Protein AF-A0A2I0N473-F1 (afdb_monomer)

Sequence (131 aa):
KCVGCGECVAFCPKHALSVEWTDAEALEERIVEFAYGALKQFGKNAAYLNVLSNITKMCDCMPIKMEPAAKDIGILASRDPVAIDQACYDLVCEREGRDIFKELNNVDGAIQLKYAEKLGLGSRKYKVIEV

Structure (mmCIF, N/CA/C/O backbone):
data_AF-A0A2I0N473-F1
#
_entry.id   AF-A0A2I0N473-F1
#
loop_
_atom_site.group_PDB
_atom_site.id
_atom_site.type_symbol
_atom_site.label_atom_id
_atom_site.label_alt_id
_atom_site.label_comp_id
_atom_site.label_asym_id
_atom_site.label_entity_id
_atom_site.label_seq_id
_atom_site.pdbx_PDB_ins_code
_atom_site.Cartn_x
_atom_site.Cartn_y
_atom_site.Cartn_z
_atom_site.occupancy
_atom_site.B_iso_or_equiv
_atom_site.auth_seq_id
_atom_site.auth_comp_id
_atom_site.auth_asym_id
_atom_site.auth_atom_id
_atom_site.pdbx_PDB_model_num
ATOM 1 N N . LYS A 1 1 ? 10.101 16.680 -22.573 1.00 76.19 1 LYS A N 1
ATOM 2 C CA . LYS A 1 1 ? 10.657 16.269 -21.258 1.00 76.19 1 LYS A CA 1
ATOM 3 C C . LYS A 1 1 ? 10.089 14.886 -20.932 1.00 76.19 1 LYS A C 1
ATOM 5 O O . LYS A 1 1 ? 8.886 14.736 -21.083 1.00 76.19 1 LYS A O 1
ATOM 10 N N . CYS A 1 2 ? 10.916 13.886 -20.605 1.00 80.44 2 CYS A N 1
ATOM 11 C CA . CYS A 1 2 ? 10.450 12.533 -20.253 1.00 80.44 2 CYS A CA 1
ATOM 12 C C . CYS A 1 2 ? 9.747 12.548 -18.885 1.00 80.44 2 CYS A C 1
ATOM 14 O O . CYS A 1 2 ? 10.232 13.222 -17.979 1.00 80.44 2 CYS A O 1
ATOM 16 N N . VAL A 1 3 ? 8.632 11.823 -18.750 1.00 78.38 3 VAL A N 1
ATOM 17 C CA . VAL A 1 3 ? 7.873 11.690 -17.486 1.00 78.38 3 VAL A CA 1
ATOM 18 C C . VAL A 1 3 ? 7.952 10.286 -16.876 1.00 78.38 3 VAL A C 1
ATOM 20 O O . VAL A 1 3 ? 7.511 10.088 -15.750 1.00 78.38 3 VAL A O 1
ATOM 23 N N . GLY A 1 4 ? 8.543 9.320 -17.589 1.00 76.75 4 GLY A N 1
ATOM 24 C CA . GLY A 1 4 ? 8.704 7.945 -17.105 1.00 76.75 4 GLY A CA 1
ATOM 25 C C . GLY A 1 4 ? 7.443 7.077 -17.190 1.00 76.75 4 GLY A C 1
ATOM 26 O O . GLY A 1 4 ? 7.340 6.114 -16.446 1.00 76.75 4 GLY A O 1
ATOM 27 N N . CYS A 1 5 ? 6.488 7.384 -18.079 1.00 78.38 5 CYS A N 1
ATOM 28 C CA . CYS A 1 5 ? 5.247 6.605 -18.230 1.00 78.38 5 CYS A CA 1
ATOM 29 C C . CYS A 1 5 ? 5.423 5.242 -18.926 1.00 78.38 5 CYS A C 1
ATOM 31 O O . CYS A 1 5 ? 4.501 4.437 -18.932 1.00 78.38 5 CYS A O 1
ATOM 33 N N . GLY A 1 6 ? 6.569 4.987 -19.565 1.00 82.38 6 GLY A N 1
ATOM 34 C CA . GLY A 1 6 ? 6.849 3.714 -20.239 1.00 82.38 6 GLY A CA 1
ATOM 35 C C . GLY A 1 6 ? 6.123 3.485 -21.573 1.00 82.38 6 GLY A C 1
ATOM 36 O O . GLY A 1 6 ? 6.447 2.519 -22.261 1.00 82.38 6 GLY A O 1
ATOM 37 N N . GLU A 1 7 ? 5.218 4.373 -22.005 1.00 86.12 7 GLU A N 1
ATOM 38 C CA . GLU A 1 7 ? 4.486 4.225 -23.277 1.00 86.12 7 GLU A CA 1
ATOM 39 C C . GLU A 1 7 ? 5.429 4.077 -24.477 1.00 86.12 7 GLU A C 1
ATOM 41 O O . GLU A 1 7 ? 5.217 3.234 -25.345 1.00 86.12 7 GLU A O 1
ATOM 46 N N . CYS A 1 8 ? 6.522 4.844 -24.509 1.00 89.69 8 CYS A N 1
ATOM 47 C CA . CYS A 1 8 ? 7.501 4.756 -25.590 1.00 89.69 8 CYS A CA 1
ATOM 48 C C . CYS A 1 8 ? 8.137 3.360 -25.707 1.00 89.69 8 CYS A C 1
ATOM 50 O O . CYS A 1 8 ? 8.369 2.895 -26.821 1.00 89.69 8 CYS A O 1
ATOM 52 N N . VAL A 1 9 ? 8.383 2.683 -24.580 1.00 89.44 9 VAL A N 1
ATOM 53 C CA . VAL A 1 9 ? 8.925 1.316 -24.542 1.00 89.44 9 VAL A CA 1
ATOM 54 C C . VAL A 1 9 ? 7.874 0.324 -25.037 1.00 89.44 9 VAL A C 1
ATOM 56 O O . VAL A 1 9 ? 8.187 -0.503 -25.891 1.00 89.44 9 VAL A O 1
ATOM 59 N N . ALA A 1 10 ? 6.625 0.452 -24.576 1.00 87.00 10 ALA A N 1
ATOM 60 C CA . ALA A 1 10 ? 5.520 -0.422 -24.976 1.00 87.00 10 ALA A CA 1
ATOM 61 C C . ALA A 1 10 ? 5.196 -0.339 -26.481 1.00 87.00 10 ALA A C 1
ATOM 63 O O . ALA A 1 10 ? 4.916 -1.356 -27.110 1.00 87.00 10 ALA A O 1
ATOM 64 N N . PHE A 1 11 ? 5.273 0.855 -27.076 1.00 92.75 11 PHE A N 1
ATOM 65 C CA . PHE A 1 11 ? 4.990 1.066 -28.499 1.00 92.75 11 PHE A CA 1
ATOM 66 C C . PHE A 1 11 ? 6.173 0.766 -29.430 1.00 92.75 11 PHE A C 1
ATOM 68 O O . PHE A 1 11 ? 5.995 0.808 -30.646 1.00 92.75 11 PHE A O 1
ATOM 75 N N . CYS A 1 12 ? 7.379 0.490 -28.918 1.00 93.69 12 CYS A N 1
ATOM 76 C CA . CYS A 1 12 ? 8.568 0.324 -29.755 1.00 93.69 12 CYS A CA 1
ATOM 77 C C . CYS A 1 12 ? 8.579 -1.048 -30.462 1.00 93.69 12 CYS A C 1
ATOM 79 O O . CYS A 1 12 ? 8.928 -2.050 -29.837 1.00 93.69 12 CYS A O 1
ATOM 81 N N . PRO A 1 13 ? 8.336 -1.129 -31.788 1.00 92.81 13 PRO A N 1
ATOM 82 C CA . PRO A 1 13 ? 8.254 -2.415 -32.490 1.00 92.81 13 PRO A CA 1
ATOM 83 C C . PRO A 1 13 ? 9.615 -3.108 -32.637 1.00 92.81 13 PRO A C 1
ATOM 85 O O . PRO A 1 13 ? 9.694 -4.274 -33.012 1.00 92.81 13 PRO A O 1
ATOM 88 N N . LYS A 1 14 ? 10.706 -2.367 -32.418 1.00 96.19 14 LYS A N 1
ATOM 89 C CA . LYS A 1 14 ? 12.081 -2.870 -32.501 1.00 96.19 14 LYS A CA 1
ATOM 90 C C . LYS A 1 14 ? 12.672 -3.206 -31.136 1.00 96.19 14 LYS A C 1
ATOM 92 O O . LYS A 1 14 ? 13.818 -3.634 -31.101 1.00 96.19 14 LYS A O 1
ATOM 97 N N . HIS A 1 15 ? 11.932 -2.983 -30.044 1.00 88.12 15 HIS A N 1
ATOM 98 C CA . HIS A 1 15 ? 12.421 -3.160 -28.672 1.00 88.12 15 HIS A CA 1
ATOM 99 C C . HIS A 1 15 ? 13.765 -2.452 -28.410 1.00 88.12 15 HIS A C 1
ATOM 101 O O . HIS A 1 15 ? 14.601 -2.930 -27.654 1.00 88.12 15 HIS A O 1
ATOM 107 N N . ALA A 1 16 ? 13.983 -1.304 -29.060 1.00 93.75 16 ALA A N 1
ATOM 108 C CA . ALA A 1 16 ? 15.223 -0.532 -28.950 1.00 93.75 16 ALA A CA 1
ATOM 109 C C . ALA A 1 16 ? 15.271 0.347 -27.688 1.00 93.75 16 ALA A C 1
ATOM 111 O O . ALA A 1 16 ? 16.293 0.963 -27.401 1.00 93.75 16 ALA A O 1
ATOM 112 N N . LEU A 1 17 ? 14.153 0.443 -26.968 1.00 89.06 17 LEU A N 1
ATOM 113 C CA . LEU A 1 17 ? 14.012 1.213 -25.741 1.00 89.06 17 LEU A CA 1
ATOM 114 C C . LEU A 1 17 ? 13.851 0.248 -24.566 1.00 89.06 17 LEU A C 1
ATOM 116 O O . LEU A 1 17 ? 13.099 -0.721 -24.661 1.00 89.06 17 LEU A O 1
ATOM 120 N N . SER A 1 18 ? 14.514 0.550 -23.455 1.00 82.38 18 SER A N 1
ATOM 121 C CA . SER A 1 18 ? 14.392 -0.170 -22.188 1.00 82.38 18 SER A CA 1
ATOM 122 C C . SER A 1 18 ? 14.070 0.800 -21.057 1.00 82.38 18 SER A C 1
ATOM 124 O O . SER A 1 18 ? 14.432 1.976 -21.109 1.00 82.38 18 SER A O 1
ATOM 126 N N . VAL A 1 19 ? 13.396 0.299 -20.024 1.00 75.56 19 VAL A N 1
ATOM 127 C CA . VAL A 1 19 ? 13.250 1.014 -18.754 1.00 75.56 19 VAL A CA 1
ATOM 128 C C . VAL A 1 19 ? 14.415 0.604 -17.864 1.00 75.56 19 VAL A C 1
ATOM 130 O O . VAL A 1 19 ? 14.651 -0.589 -17.673 1.00 75.56 19 VAL A O 1
ATOM 133 N N . GLU A 1 20 ? 15.147 1.577 -17.328 1.00 73.44 20 GLU A N 1
ATOM 134 C CA . GLU A 1 20 ? 16.020 1.305 -16.192 1.00 73.44 20 GLU A CA 1
ATOM 135 C C . GLU A 1 20 ? 15.164 1.229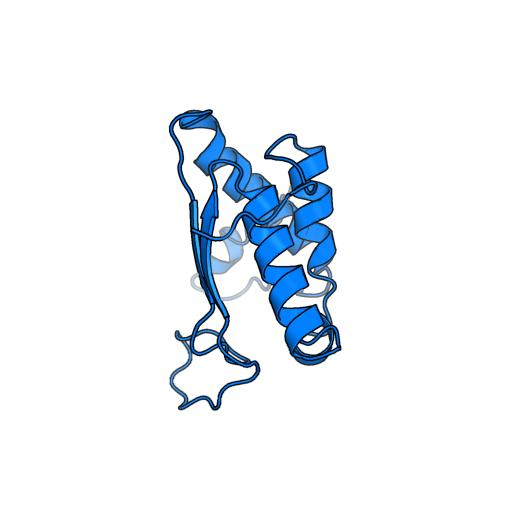 -14.930 1.00 73.44 20 GLU A C 1
ATOM 137 O O . GLU A 1 20 ? 14.579 2.217 -14.494 1.00 73.44 20 GLU A O 1
ATOM 142 N N . TRP A 1 21 ? 15.074 0.033 -14.355 1.00 70.81 21 TRP A N 1
ATOM 143 C CA . TRP A 1 21 ? 14.280 -0.257 -13.158 1.00 70.81 21 TRP A CA 1
ATOM 144 C C . TRP A 1 21 ? 15.021 0.103 -11.862 1.00 70.81 21 TRP A C 1
ATOM 146 O O . TRP A 1 21 ? 14.950 -0.625 -10.877 1.00 70.81 21 TRP A O 1
ATOM 156 N N . THR A 1 22 ? 15.799 1.184 -11.875 1.00 69.75 22 THR A N 1
ATOM 157 C CA .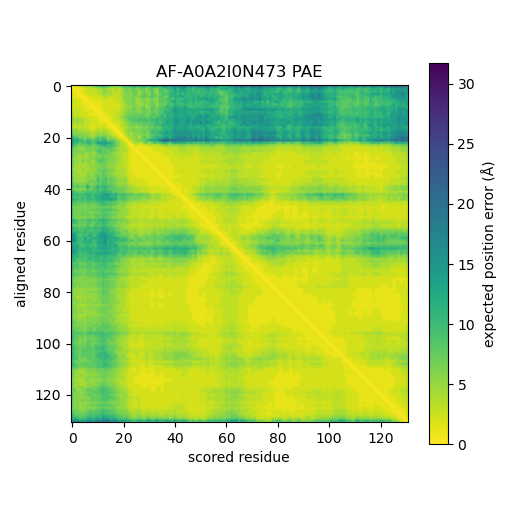 THR A 1 22 ? 16.710 1.549 -10.778 1.00 69.75 22 THR A CA 1
ATOM 158 C C . THR A 1 22 ? 16.070 2.461 -9.732 1.00 69.75 22 THR A C 1
ATOM 160 O O . THR A 1 22 ? 16.616 2.593 -8.641 1.00 69.75 22 THR A O 1
ATOM 163 N N . ASP A 1 23 ? 14.907 3.046 -10.031 1.00 80.88 23 ASP A N 1
ATOM 164 C CA . ASP A 1 23 ? 14.228 4.022 -9.175 1.00 80.88 23 ASP A CA 1
ATOM 165 C C . ASP A 1 23 ? 12.815 3.545 -8.799 1.00 80.88 23 ASP A C 1
ATOM 167 O O . ASP A 1 23 ? 11.816 3.885 -9.442 1.00 80.88 23 ASP A O 1
ATOM 171 N N . ALA A 1 24 ? 12.753 2.683 -7.779 1.00 84.62 24 ALA A N 1
ATOM 172 C CA . ALA A 1 24 ? 11.502 2.134 -7.259 1.00 84.62 24 ALA A CA 1
ATOM 173 C C . ALA A 1 24 ? 10.607 3.224 -6.647 1.00 84.62 24 ALA A C 1
ATOM 175 O O . ALA A 1 24 ? 9.410 3.232 -6.915 1.00 84.62 24 ALA A O 1
ATOM 176 N N . GLU A 1 25 ? 11.189 4.183 -5.922 1.00 89.50 25 GLU A N 1
ATOM 177 C CA . GLU A 1 25 ? 10.454 5.279 -5.278 1.00 89.50 25 GLU A CA 1
ATOM 178 C C . GLU A 1 25 ? 9.740 6.148 -6.318 1.00 89.50 25 GLU A C 1
ATOM 180 O O . GLU A 1 25 ? 8.537 6.393 -6.217 1.00 89.50 25 GLU A O 1
ATOM 185 N N . ALA A 1 26 ? 10.426 6.536 -7.396 1.00 88.44 26 ALA A N 1
ATOM 186 C CA . ALA A 1 26 ? 9.776 7.317 -8.440 1.00 88.44 26 ALA A CA 1
ATOM 187 C C . ALA A 1 26 ? 8.704 6.514 -9.202 1.00 88.44 26 ALA A C 1
ATOM 189 O O . ALA A 1 26 ? 7.791 7.103 -9.786 1.00 88.44 26 ALA A O 1
ATOM 190 N N . LEU A 1 27 ? 8.803 5.182 -9.277 1.00 87.25 27 LEU A N 1
ATOM 191 C CA . LEU A 1 27 ? 7.720 4.352 -9.821 1.00 87.25 27 LEU A CA 1
ATOM 192 C C . LEU A 1 27 ? 6.521 4.322 -8.861 1.00 87.25 27 LEU A C 1
ATOM 194 O O . LEU A 1 27 ? 5.384 4.490 -9.303 1.00 87.25 27 LEU A O 1
ATOM 198 N N . GLU A 1 28 ? 6.776 4.158 -7.566 1.00 92.25 28 GLU A N 1
ATOM 199 C CA . GLU A 1 28 ? 5.771 4.169 -6.505 1.00 92.25 28 GLU A CA 1
ATOM 200 C C . GLU A 1 28 ? 4.973 5.476 -6.488 1.00 92.25 28 GLU A C 1
ATOM 202 O O . GLU A 1 28 ? 3.740 5.432 -6.503 1.00 92.25 28 GLU A O 1
ATOM 207 N N . GLU A 1 29 ? 5.650 6.627 -6.542 1.00 93.81 29 GLU A N 1
ATOM 208 C CA . GLU A 1 29 ? 5.005 7.944 -6.605 1.00 93.81 29 GLU A CA 1
ATOM 209 C C . GLU A 1 29 ? 4.131 8.087 -7.858 1.00 93.81 29 GLU A C 1
ATOM 211 O O . GLU A 1 29 ? 2.972 8.496 -7.767 1.00 93.81 29 GLU A O 1
ATOM 216 N N . ARG A 1 30 ? 4.632 7.675 -9.031 1.00 91.75 30 ARG A N 1
ATOM 217 C CA . ARG A 1 30 ? 3.854 7.723 -10.279 1.00 91.75 30 ARG A CA 1
ATOM 218 C C . ARG A 1 30 ? 2.594 6.867 -10.196 1.00 91.75 30 ARG A C 1
ATOM 220 O O . ARG A 1 30 ? 1.535 7.334 -10.603 1.00 91.75 30 ARG A O 1
ATOM 227 N N . ILE A 1 31 ? 2.670 5.646 -9.655 1.00 93.38 31 ILE A N 1
ATOM 228 C CA . ILE A 1 31 ? 1.488 4.780 -9.470 1.00 93.38 31 ILE A CA 1
ATOM 229 C C . ILE A 1 31 ? 0.403 5.518 -8.673 1.00 93.38 31 ILE A C 1
ATOM 231 O O . ILE A 1 31 ? -0.769 5.502 -9.057 1.00 93.38 31 ILE A O 1
ATOM 235 N N . VAL A 1 32 ? 0.797 6.232 -7.617 1.00 97.06 32 VAL A N 1
ATOM 236 C CA . VAL A 1 32 ? -0.125 7.045 -6.819 1.00 97.06 32 VAL A CA 1
ATOM 237 C C . VAL A 1 32 ? -0.692 8.224 -7.622 1.00 97.06 32 VAL A C 1
ATOM 239 O O . VAL A 1 32 ? -1.879 8.517 -7.494 1.00 97.06 32 VAL A O 1
ATOM 242 N N . GLU A 1 33 ? 0.089 8.885 -8.482 1.00 95.75 33 GLU A N 1
ATOM 243 C CA . GLU A 1 33 ? -0.412 9.963 -9.359 1.00 95.75 33 GLU A CA 1
ATOM 244 C C . GLU A 1 33 ? -1.485 9.464 -10.333 1.00 95.75 33 GLU A C 1
ATOM 246 O O . GLU A 1 33 ? -2.515 10.123 -10.523 1.00 95.75 33 GLU A O 1
ATOM 251 N N . PHE A 1 34 ? -1.281 8.279 -10.917 1.00 94.69 34 PHE A N 1
ATOM 252 C CA . PHE A 1 34 ? -2.277 7.636 -11.775 1.00 94.69 34 PHE A CA 1
ATOM 253 C C . PHE A 1 34 ? -3.541 7.275 -10.986 1.00 94.69 34 PHE A C 1
ATOM 255 O O . PHE A 1 34 ? -4.649 7.583 -11.438 1.00 94.69 34 PHE A O 1
ATOM 262 N N . ALA A 1 35 ? -3.393 6.702 -9.787 1.00 95.75 35 ALA A N 1
ATOM 263 C CA . ALA A 1 35 ? -4.519 6.412 -8.900 1.00 95.75 35 ALA A CA 1
ATOM 264 C C . ALA A 1 35 ? -5.287 7.691 -8.524 1.00 95.75 35 ALA A C 1
ATOM 266 O O . ALA A 1 35 ? -6.510 7.738 -8.644 1.00 95.75 35 ALA A O 1
ATOM 267 N N . TYR A 1 36 ? -4.585 8.769 -8.167 1.00 96.06 36 TYR A N 1
ATOM 268 C CA . TYR A 1 36 ? -5.186 10.073 -7.888 1.00 96.06 36 TYR A CA 1
ATOM 269 C C . TYR A 1 36 ? -5.984 10.598 -9.087 1.00 96.06 36 TYR A C 1
ATOM 271 O O . TYR A 1 36 ? -7.133 11.026 -8.942 1.00 96.06 36 TYR A O 1
ATOM 279 N N . GLY A 1 37 ? -5.406 10.528 -10.289 1.00 95.19 37 GLY A N 1
ATOM 280 C CA . GLY A 1 37 ? -6.071 10.918 -11.530 1.00 95.19 37 GLY A CA 1
ATOM 281 C C . GLY A 1 37 ? -7.366 10.142 -11.788 1.00 95.19 37 GLY A C 1
ATOM 282 O O . GLY A 1 37 ? -8.368 10.755 -12.166 1.00 95.19 37 GLY A O 1
ATOM 283 N N . ALA A 1 38 ? -7.357 8.830 -11.540 1.00 94.69 38 ALA A N 1
ATOM 284 C CA . ALA A 1 38 ? -8.509 7.950 -11.727 1.00 94.69 38 ALA A CA 1
ATOM 285 C C . ALA A 1 38 ? -9.598 8.146 -10.658 1.00 94.69 38 ALA A C 1
ATOM 287 O O . ALA A 1 38 ? -10.789 8.106 -10.977 1.00 94.69 38 ALA A O 1
ATOM 288 N N . LEU A 1 39 ? -9.200 8.372 -9.401 1.00 94.81 39 LEU A N 1
ATOM 289 C CA . LEU A 1 39 ? -10.105 8.382 -8.250 1.00 94.81 39 LEU A CA 1
ATOM 290 C C . LEU A 1 39 ? -10.725 9.755 -7.960 1.00 94.81 39 LEU A C 1
ATOM 292 O O . LEU A 1 39 ? -11.866 9.822 -7.498 1.00 94.81 39 LEU A O 1
ATOM 296 N N . LYS A 1 40 ? -10.030 10.861 -8.270 1.00 91.00 40 LYS A N 1
ATOM 297 C CA . LYS A 1 40 ? -10.479 12.225 -7.914 1.00 91.00 40 LYS A CA 1
ATOM 298 C C . LYS A 1 40 ? -11.887 12.574 -8.405 1.00 91.00 40 LYS A C 1
ATOM 300 O O . LYS A 1 40 ? -12.590 13.340 -7.754 1.00 91.00 40 LYS A O 1
ATOM 305 N N . GLN A 1 41 ? -12.309 12.012 -9.539 1.00 93.75 41 GLN A N 1
ATOM 306 C CA . GLN A 1 41 ? -13.624 12.269 -10.133 1.00 93.75 41 GLN A CA 1
ATOM 307 C C . GLN A 1 41 ? -14.785 11.713 -9.296 1.00 93.75 41 GLN A C 1
ATOM 309 O O . GLN A 1 41 ? -15.892 12.242 -9.358 1.00 93.75 41 GLN A O 1
ATOM 314 N N . PHE A 1 42 ? -14.542 10.666 -8.502 1.00 93.56 42 PHE A N 1
ATOM 315 C CA . PHE A 1 42 ? -15.577 10.037 -7.682 1.00 93.56 42 PHE A CA 1
ATOM 316 C C . PHE A 1 42 ? -15.764 10.755 -6.343 1.00 93.56 42 PHE A C 1
ATOM 318 O O . PHE A 1 42 ? -16.847 10.695 -5.756 1.00 93.56 42 PHE A O 1
ATOM 325 N N . GLY A 1 43 ? -14.737 11.464 -5.859 1.00 87.44 43 GLY A N 1
ATOM 326 C CA . GLY A 1 43 ? -14.769 12.175 -4.583 1.00 87.44 43 GLY A CA 1
ATOM 327 C C . GLY A 1 43 ? -15.282 11.282 -3.450 1.00 87.44 43 GLY A C 1
ATOM 328 O O . GLY A 1 43 ? -14.800 10.173 -3.241 1.00 87.44 43 GLY A O 1
ATOM 329 N N . LYS A 1 44 ? -16.318 11.740 -2.738 1.00 88.12 44 LYS A N 1
ATOM 330 C CA . LYS A 1 44 ? -16.925 10.987 -1.625 1.00 88.12 44 LYS A CA 1
ATOM 331 C C . LYS A 1 44 ? -17.794 9.806 -2.070 1.00 88.12 44 LYS A C 1
ATOM 333 O O . LYS A 1 44 ? -18.236 9.047 -1.214 1.00 88.12 44 LYS A O 1
ATOM 338 N N . ASN A 1 45 ? -18.079 9.650 -3.360 1.00 94.50 45 ASN A N 1
ATOM 339 C CA . ASN A 1 45 ? -18.979 8.611 -3.870 1.00 94.50 45 ASN A CA 1
ATOM 340 C C . ASN A 1 45 ? -18.266 7.282 -4.166 1.00 94.50 45 ASN A C 1
ATOM 342 O O . ASN A 1 45 ? -18.906 6.354 -4.649 1.00 94.50 45 ASN A O 1
ATOM 346 N N . ALA A 1 46 ? -16.969 7.180 -3.871 1.00 95.50 46 ALA A N 1
ATOM 347 C CA . ALA A 1 46 ? -16.228 5.928 -3.940 1.00 95.50 46 ALA A CA 1
ATOM 348 C C . ALA A 1 46 ? -16.343 5.125 -2.632 1.00 95.50 46 ALA A C 1
ATOM 350 O O . ALA A 1 46 ? -16.444 5.682 -1.533 1.00 95.50 46 ALA A O 1
ATOM 351 N N . ALA A 1 47 ? -16.294 3.805 -2.776 1.00 96.69 47 ALA A N 1
ATOM 352 C CA . ALA A 1 47 ? -16.071 2.851 -1.702 1.00 96.69 47 ALA A CA 1
ATOM 353 C C . ALA A 1 47 ? -14.994 1.865 -2.167 1.00 96.69 47 ALA A C 1
ATOM 355 O O . ALA A 1 47 ? -14.930 1.528 -3.349 1.00 96.69 47 ALA A O 1
ATOM 356 N N . TYR A 1 48 ? -14.160 1.427 -1.234 1.00 97.50 48 TYR A N 1
ATOM 357 C CA . TYR A 1 48 ? -13.007 0.572 -1.470 1.00 97.50 48 TYR A CA 1
ATOM 358 C C . TYR A 1 48 ? -13.164 -0.697 -0.644 1.00 97.50 48 TYR A C 1
ATOM 360 O O . TYR A 1 48 ? -13.624 -0.643 0.500 1.00 97.50 48 TYR A O 1
ATOM 368 N N . LEU A 1 49 ? -12.802 -1.825 -1.243 1.00 97.94 49 LEU A N 1
ATOM 369 C CA . LEU A 1 49 ? -12.923 -3.152 -0.663 1.00 97.94 49 LEU A CA 1
ATOM 370 C C . LEU A 1 49 ? -11.622 -3.901 -0.934 1.00 97.94 49 LEU A C 1
ATOM 372 O O . LEU A 1 49 ? -11.283 -4.111 -2.097 1.00 97.94 49 LEU A O 1
ATOM 376 N N . ASN A 1 50 ? -10.943 -4.335 0.123 1.00 97.62 50 ASN A N 1
ATOM 377 C CA . ASN A 1 50 ? -9.745 -5.159 0.018 1.00 97.62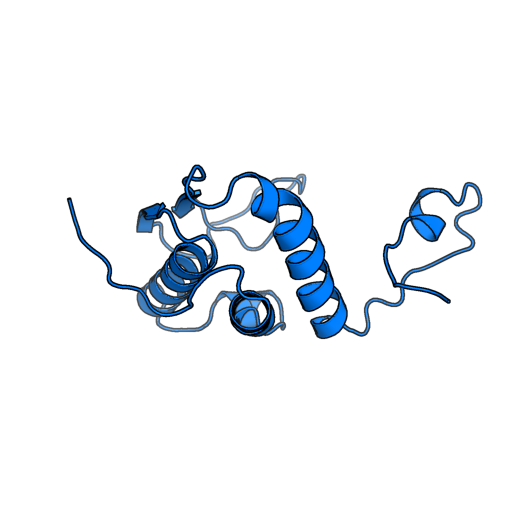 50 ASN A CA 1
ATOM 378 C C . ASN A 1 50 ? -10.042 -6.546 0.590 1.00 97.62 50 ASN A C 1
ATOM 380 O O . ASN A 1 50 ? -10.641 -6.676 1.659 1.00 97.62 50 ASN A O 1
ATOM 384 N N . VAL A 1 51 ? -9.610 -7.582 -0.126 1.00 97.12 51 VAL A N 1
ATOM 385 C CA . VAL A 1 51 ? -9.726 -8.981 0.297 1.00 97.12 51 VAL A CA 1
ATOM 386 C C . VAL A 1 51 ? -8.328 -9.497 0.597 1.00 97.12 51 VAL A C 1
ATOM 388 O O . VAL A 1 51 ? -7.513 -9.673 -0.304 1.00 97.12 51 VAL A O 1
ATOM 391 N N . LEU A 1 52 ? -8.051 -9.729 1.874 1.00 97.06 52 LEU A N 1
ATOM 392 C CA . LEU A 1 52 ? -6.769 -10.210 2.373 1.00 97.06 52 LEU A CA 1
ATOM 393 C C . LEU A 1 52 ? -6.868 -11.716 2.590 1.00 97.06 52 LEU A C 1
ATOM 395 O O . LEU A 1 52 ? -6.988 -12.200 3.721 1.00 97.06 52 LEU A O 1
ATOM 399 N N . SER A 1 53 ? -6.880 -12.440 1.476 1.00 95.19 53 SER A N 1
ATOM 400 C CA . SER A 1 53 ? -6.918 -13.897 1.435 1.00 95.19 53 SER A CA 1
ATOM 401 C C . SER A 1 53 ? -5.953 -14.408 0.376 1.00 95.19 53 SER A C 1
ATOM 403 O O . SER A 1 53 ? -5.753 -13.750 -0.645 1.00 95.19 53 SER A O 1
ATOM 405 N N . ASN A 1 54 ? -5.352 -15.570 0.631 1.00 93.50 54 ASN A N 1
ATOM 406 C CA . ASN A 1 54 ? -4.390 -16.216 -0.253 1.00 93.50 54 ASN A CA 1
ATOM 407 C C . ASN A 1 54 ? -3.255 -15.264 -0.676 1.00 93.50 54 ASN A C 1
ATOM 409 O O . ASN A 1 54 ? -2.933 -15.129 -1.856 1.00 93.50 54 ASN A O 1
ATOM 413 N N . ILE A 1 55 ? -2.673 -14.561 0.300 1.00 94.25 55 ILE A N 1
ATOM 414 C CA . ILE A 1 55 ? -1.608 -13.580 0.064 1.00 94.25 55 ILE A CA 1
ATOM 415 C C . ILE A 1 55 ? -0.347 -14.334 -0.361 1.00 94.25 55 ILE A C 1
ATOM 417 O O . ILE A 1 55 ? 0.242 -15.040 0.453 1.00 94.25 55 ILE A O 1
ATOM 421 N N . THR A 1 56 ? 0.080 -14.186 -1.615 1.00 93.88 56 THR A N 1
ATOM 422 C CA . THR A 1 56 ? 1.241 -14.877 -2.203 1.00 93.88 56 THR A CA 1
ATOM 423 C C . THR A 1 56 ? 2.397 -13.926 -2.503 1.00 93.88 56 THR A C 1
ATOM 425 O O . THR A 1 56 ? 2.239 -12.709 -2.531 1.00 93.88 56 THR A O 1
ATOM 428 N N . LYS A 1 57 ? 3.591 -14.482 -2.754 1.00 89.50 57 LYS A N 1
ATOM 429 C CA . LYS A 1 57 ? 4.795 -13.683 -3.045 1.00 89.50 57 LYS A CA 1
ATOM 430 C C . LYS A 1 57 ? 4.720 -12.918 -4.371 1.00 89.50 57 LYS A C 1
ATOM 432 O O . LYS A 1 57 ? 5.275 -11.833 -4.470 1.00 89.50 57 LYS A O 1
ATOM 437 N N . MET A 1 58 ? 4.112 -13.508 -5.396 1.00 88.50 58 MET A N 1
ATOM 438 C CA . MET A 1 58 ? 4.036 -12.916 -6.732 1.00 88.50 58 MET A CA 1
ATOM 439 C C . MET A 1 58 ? 2.581 -12.644 -7.114 1.00 88.50 58 MET A C 1
ATOM 441 O O . MET A 1 58 ? 1.654 -13.148 -6.478 1.00 88.50 58 MET A O 1
ATOM 445 N N . CYS A 1 59 ? 2.406 -11.853 -8.173 1.00 84.00 59 CYS A N 1
ATOM 446 C CA . CYS A 1 59 ? 1.111 -11.595 -8.791 1.00 84.00 59 CYS A CA 1
ATOM 447 C C . CYS A 1 59 ? 0.476 -12.899 -9.298 1.00 84.00 59 CYS A C 1
ATOM 449 O O . CYS A 1 59 ? 1.154 -13.761 -9.860 1.00 84.00 59 CYS A O 1
ATOM 451 N N . ASP A 1 60 ? -0.835 -13.009 -9.133 1.00 84.50 60 ASP A N 1
ATOM 452 C CA . ASP A 1 60 ? -1.697 -14.074 -9.654 1.00 84.50 60 ASP A CA 1
ATO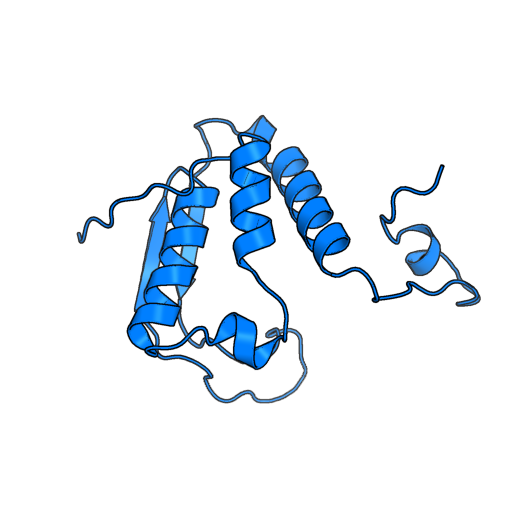M 453 C C . ASP A 1 60 ? -1.652 -14.224 -11.185 1.00 84.50 60 ASP A C 1
ATOM 455 O O . ASP A 1 60 ? -1.945 -15.295 -11.710 1.00 84.50 60 ASP A O 1
ATOM 459 N N . CYS A 1 61 ? -1.193 -13.199 -11.905 1.00 86.31 61 CYS A N 1
ATOM 460 C CA . CYS A 1 61 ? -0.879 -13.279 -13.334 1.00 86.31 61 CYS A CA 1
ATOM 461 C C . CYS A 1 61 ? 0.304 -14.211 -13.661 1.00 86.31 61 CYS A C 1
ATOM 463 O O . CYS A 1 61 ? 0.529 -14.526 -14.833 1.00 86.31 61 CYS A O 1
ATOM 465 N N . MET A 1 62 ? 1.099 -14.626 -12.670 1.00 86.50 62 MET A N 1
ATOM 466 C CA . MET A 1 62 ? 2.227 -15.523 -12.901 1.00 86.50 62 MET A CA 1
ATOM 467 C C . MET A 1 62 ? 1.736 -16.965 -13.120 1.00 86.50 62 MET A C 1
ATOM 469 O O . MET A 1 62 ? 0.978 -17.478 -12.299 1.00 86.50 62 MET A O 1
ATOM 473 N N . PRO A 1 63 ? 2.208 -17.680 -14.164 1.00 88.31 63 PRO A N 1
ATOM 474 C CA . PRO A 1 63 ? 1.760 -19.038 -14.491 1.00 88.31 63 PRO A CA 1
ATOM 475 C C . PRO A 1 63 ? 2.433 -20.099 -13.603 1.00 88.31 63 PRO A C 1
ATOM 477 O O . PRO A 1 63 ? 2.905 -21.132 -14.079 1.00 88.31 63 PRO A O 1
ATOM 480 N N . ILE A 1 64 ? 2.531 -19.825 -12.305 1.00 89.31 64 ILE A N 1
ATOM 481 C CA . ILE A 1 64 ? 3.146 -20.697 -11.310 1.00 89.31 64 ILE A CA 1
ATOM 482 C C . ILE A 1 64 ? 2.155 -20.931 -10.180 1.00 89.31 64 ILE A C 1
ATOM 484 O O . ILE A 1 64 ? 1.466 -20.017 -9.731 1.00 89.31 64 ILE A O 1
ATOM 488 N N . LYS A 1 65 ? 2.102 -22.167 -9.684 1.00 86.75 65 LYS A N 1
ATOM 489 C CA . LYS A 1 65 ? 1.404 -22.438 -8.432 1.00 86.75 65 LYS A CA 1
ATOM 490 C C . LYS A 1 65 ? 2.196 -21.782 -7.300 1.00 86.75 65 LYS A C 1
ATOM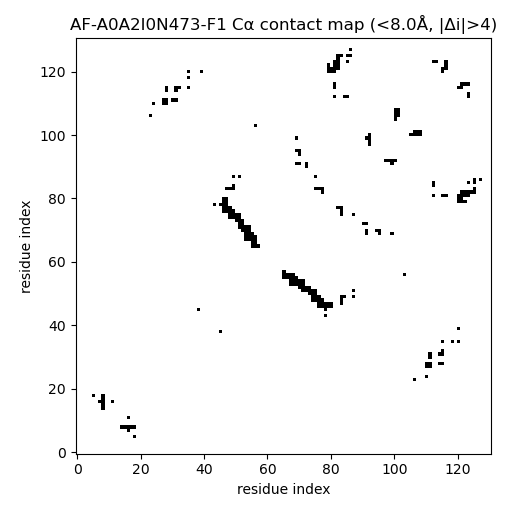 492 O O . LYS A 1 65 ? 3.378 -22.079 -7.135 1.00 86.75 65 LYS A O 1
ATOM 497 N N . MET A 1 66 ? 1.548 -20.901 -6.549 1.00 90.06 66 MET A N 1
ATOM 498 C CA . MET A 1 66 ? 2.164 -20.186 -5.436 1.00 90.06 66 MET A CA 1
ATOM 499 C C . MET A 1 66 ? 1.671 -20.731 -4.104 1.00 90.06 66 MET A C 1
ATOM 501 O O . MET A 1 66 ? 0.490 -21.029 -3.948 1.00 90.06 66 MET A O 1
ATOM 505 N N . GLU A 1 67 ? 2.593 -20.829 -3.153 1.00 91.56 67 GLU A N 1
ATOM 506 C CA . GLU A 1 67 ? 2.261 -21.094 -1.758 1.00 91.56 67 GLU A CA 1
ATOM 507 C C . GLU A 1 67 ? 1.966 -19.765 -1.038 1.00 91.56 67 GLU A C 1
ATOM 509 O O . GLU A 1 67 ? 2.590 -18.744 -1.372 1.00 91.56 67 GLU A O 1
ATOM 514 N N . PRO A 1 68 ? 1.042 -19.752 -0.060 1.00 93.25 68 PRO A N 1
ATOM 515 C CA . PRO A 1 68 ? 0.748 -18.561 0.726 1.00 93.25 68 PRO A CA 1
ATOM 516 C C . PRO A 1 68 ? 1.994 -18.017 1.434 1.00 93.25 68 PRO A C 1
ATOM 518 O O . PRO A 1 68 ? 2.752 -18.754 2.066 1.00 93.25 68 PRO A O 1
ATOM 521 N N . ALA A 1 69 ? 2.191 -16.708 1.331 1.00 94.19 69 ALA A N 1
ATOM 522 C CA . ALA A 1 69 ? 3.244 -15.955 1.996 1.00 94.19 69 ALA A CA 1
ATOM 523 C C . ALA A 1 69 ? 2.804 -15.423 3.369 1.00 94.19 69 ALA A C 1
ATOM 525 O O . ALA A 1 69 ? 3.629 -15.378 4.278 1.00 94.19 69 ALA A O 1
ATOM 526 N N . ALA A 1 70 ? 1.530 -15.052 3.530 1.00 95.75 70 ALA A N 1
ATOM 527 C CA . ALA A 1 70 ? 0.954 -14.593 4.796 1.00 95.75 70 ALA A CA 1
ATOM 528 C C . ALA A 1 70 ? -0.384 -15.282 5.079 1.00 95.75 70 ALA A C 1
ATOM 530 O O . ALA A 1 70 ? -1.039 -15.799 4.170 1.00 95.75 70 ALA A O 1
ATOM 531 N N . LYS A 1 71 ? -0.793 -15.284 6.350 1.00 96.31 71 LYS A N 1
ATOM 532 C CA . LYS A 1 71 ? -2.101 -15.791 6.771 1.00 96.31 71 LYS A CA 1
ATOM 533 C C . LYS A 1 71 ? -3.215 -14.840 6.347 1.00 96.31 71 LYS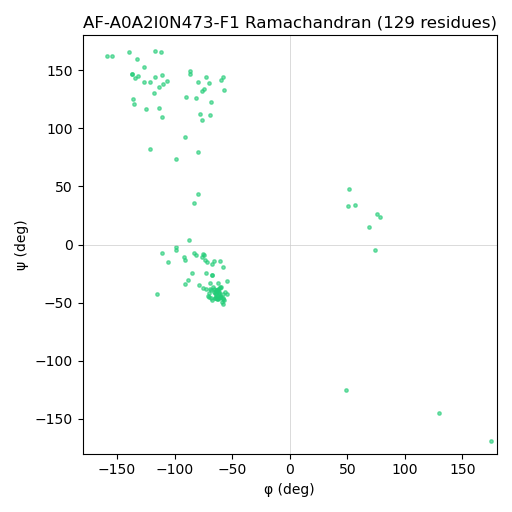 A C 1
ATOM 535 O O . LYS A 1 71 ? -3.086 -13.623 6.457 1.00 96.31 71 LYS A O 1
ATOM 540 N N . ASP A 1 72 ? -4.345 -15.425 5.976 1.00 97.00 72 ASP A N 1
ATOM 541 C CA . ASP A 1 72 ? -5.575 -14.692 5.695 1.00 97.00 72 ASP A CA 1
ATOM 542 C C . ASP A 1 72 ? -6.033 -13.866 6.909 1.00 97.00 72 ASP A C 1
ATOM 544 O O . ASP A 1 72 ? -5.908 -14.292 8.066 1.00 97.00 72 ASP A O 1
ATOM 548 N N . ILE A 1 73 ? -6.598 -12.692 6.619 1.00 96.88 73 ILE A N 1
ATOM 549 C CA . ILE A 1 73 ? -7.180 -11.773 7.610 1.00 96.88 73 ILE A CA 1
ATOM 550 C C . ILE A 1 73 ? -8.685 -11.640 7.398 1.00 96.88 73 ILE A C 1
ATOM 552 O O . ILE A 1 73 ? -9.443 -11.673 8.363 1.00 96.88 73 ILE A O 1
ATOM 556 N N . GLY A 1 74 ? -9.130 -11.522 6.145 1.00 96.50 74 GLY A N 1
ATOM 557 C CA . GLY A 1 74 ? -10.538 -11.327 5.810 1.00 96.50 74 GLY A CA 1
ATOM 558 C C . GLY A 1 74 ? -10.747 -10.162 4.852 1.00 96.50 74 GLY A C 1
ATOM 559 O O . GLY A 1 74 ? -9.945 -9.936 3.949 1.00 96.50 74 GLY A O 1
ATOM 560 N N . ILE A 1 75 ? -11.856 -9.446 5.024 1.00 98.12 75 ILE A N 1
ATOM 561 C CA . ILE A 1 75 ? -12.293 -8.388 4.112 1.00 98.12 75 ILE A CA 1
ATOM 562 C C . ILE A 1 75 ? -12.320 -7.064 4.866 1.00 98.12 75 ILE A C 1
ATOM 564 O O . ILE A 1 75 ? -12.917 -6.970 5.937 1.00 98.12 75 ILE A O 1
ATOM 568 N N . LEU A 1 76 ? -11.703 -6.037 4.289 1.00 98.44 76 LEU A N 1
ATOM 569 C CA . LEU A 1 76 ? -11.770 -4.665 4.778 1.00 98.44 76 LEU A CA 1
ATOM 570 C C . LEU A 1 76 ? -12.580 -3.814 3.803 1.00 98.44 76 LEU A C 1
ATOM 572 O O . LEU A 1 76 ? -12.511 -4.007 2.590 1.00 98.44 76 LEU A O 1
ATOM 576 N N . ALA A 1 77 ? -13.315 -2.839 4.335 1.00 98.06 77 ALA A N 1
ATOM 577 C CA . ALA A 1 77 ? -14.047 -1.856 3.549 1.00 98.06 77 ALA A CA 1
ATOM 578 C C . ALA A 1 77 ? -13.823 -0.444 4.102 1.00 98.06 77 ALA A C 1
ATOM 580 O O . ALA A 1 77 ? -13.754 -0.242 5.314 1.00 98.06 77 ALA A O 1
ATOM 581 N N . SER A 1 78 ? -13.730 0.546 3.214 1.00 97.69 78 SER A N 1
ATOM 582 C CA . SER A 1 78 ? -13.528 1.953 3.578 1.00 97.69 78 SER A CA 1
ATOM 583 C C . SER A 1 78 ? -14.070 2.894 2.505 1.00 97.69 78 SER A C 1
ATOM 585 O O . SER A 1 78 ? -14.265 2.512 1.354 1.00 97.69 78 SER A O 1
ATOM 587 N N . ARG A 1 79 ? -14.280 4.162 2.869 1.00 96.81 79 ARG A N 1
ATOM 588 C CA . ARG A 1 79 ? -14.507 5.264 1.911 1.00 96.81 79 ARG A CA 1
ATOM 589 C C . ARG A 1 79 ? -13.246 6.085 1.639 1.00 96.81 79 ARG A C 1
ATOM 591 O O . ARG A 1 79 ? -13.280 6.985 0.807 1.00 96.81 79 ARG A O 1
ATOM 598 N N . ASP A 1 80 ? -12.163 5.785 2.345 1.00 97.19 80 ASP A N 1
ATOM 599 C CA . ASP A 1 80 ? -10.851 6.402 2.186 1.00 97.19 80 ASP A CA 1
ATOM 600 C C . ASP A 1 80 ? -9.865 5.335 1.663 1.00 97.19 80 ASP A C 1
ATOM 602 O O . ASP A 1 80 ? -9.667 4.328 2.357 1.00 97.19 80 ASP A O 1
ATOM 606 N N . PRO A 1 81 ? -9.294 5.521 0.454 1.00 97.12 81 PRO A N 1
ATOM 607 C CA . PRO A 1 81 ? -8.407 4.543 -0.178 1.00 97.12 81 PRO A CA 1
ATOM 608 C C . PRO A 1 81 ? -7.062 4.415 0.544 1.00 97.12 81 PRO A C 1
ATOM 610 O O . PRO A 1 81 ? -6.504 3.329 0.628 1.00 97.12 81 PRO A O 1
ATOM 613 N N . VAL A 1 82 ? -6.551 5.505 1.117 1.00 97.81 82 VAL A N 1
ATOM 614 C CA . VAL A 1 82 ? -5.261 5.483 1.818 1.00 97.81 82 VAL A CA 1
ATOM 615 C C . VAL A 1 82 ? -5.420 4.805 3.176 1.00 97.81 82 VAL A C 1
ATOM 617 O O . VAL A 1 82 ? -4.554 4.035 3.591 1.00 97.81 82 VAL A O 1
ATOM 620 N N . ALA A 1 83 ? -6.549 5.035 3.848 1.00 98.31 83 ALA A N 1
ATOM 621 C CA . ALA A 1 83 ? -6.830 4.429 5.145 1.00 98.31 83 ALA A CA 1
ATOM 622 C C . ALA A 1 83 ? -6.978 2.903 5.055 1.00 98.31 83 ALA A C 1
ATOM 624 O O . ALA A 1 83 ? -6.486 2.197 5.934 1.00 98.31 83 ALA A O 1
ATOM 625 N N . ILE A 1 84 ? -7.649 2.387 4.013 1.00 98.25 84 ILE A N 1
ATOM 626 C CA . ILE A 1 84 ? -7.817 0.935 3.839 1.00 98.25 84 ILE A CA 1
ATOM 627 C C . ILE A 1 84 ? -6.505 0.252 3.481 1.00 98.25 84 ILE A C 1
ATOM 629 O O . ILE A 1 84 ? -6.212 -0.787 4.065 1.00 98.25 84 ILE A O 1
ATOM 633 N N . ASP A 1 85 ? -5.693 0.837 2.602 1.00 97.81 85 ASP A N 1
ATOM 634 C CA . ASP A 1 85 ? -4.412 0.240 2.224 1.00 97.81 85 ASP A CA 1
ATOM 635 C C . ASP A 1 85 ? -3.423 0.263 3.397 1.00 97.81 85 ASP A C 1
ATOM 637 O O . ASP A 1 85 ? -2.759 -0.742 3.653 1.00 97.81 85 ASP A O 1
ATOM 641 N N . GLN A 1 86 ? -3.395 1.349 4.184 1.00 98.44 86 GLN A N 1
ATOM 642 C CA . GLN A 1 86 ? -2.612 1.397 5.422 1.00 98.44 86 GLN A CA 1
ATOM 643 C C . GLN A 1 86 ? -3.080 0.332 6.424 1.00 98.44 86 GLN A C 1
ATOM 645 O O . GLN A 1 86 ? -2.247 -0.390 6.968 1.00 98.44 86 GLN A O 1
ATOM 650 N N . ALA A 1 87 ? -4.393 0.185 6.635 1.00 98.38 87 ALA A N 1
ATOM 651 C CA . ALA A 1 87 ? -4.932 -0.846 7.520 1.00 98.38 87 ALA A CA 1
ATOM 652 C C . ALA A 1 87 ? -4.584 -2.262 7.036 1.00 98.38 87 ALA A C 1
ATOM 654 O O . ALA A 1 87 ? -4.221 -3.115 7.840 1.00 98.38 87 ALA A O 1
ATOM 655 N N . CYS A 1 88 ? -4.651 -2.516 5.726 1.00 98.12 88 CYS A N 1
ATOM 656 C CA . CYS A 1 88 ? -4.278 -3.806 5.150 1.00 98.12 88 CYS A CA 1
ATOM 65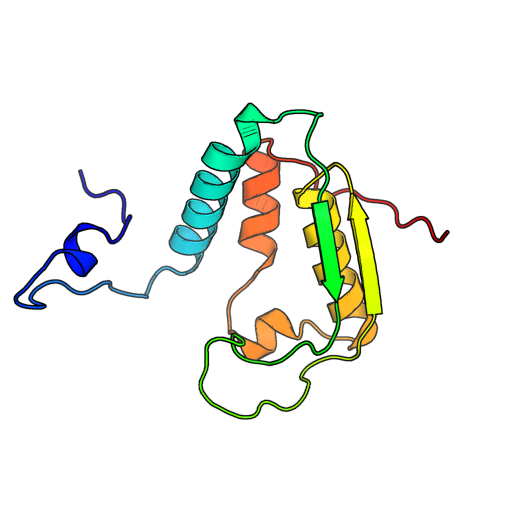7 C C . CYS A 1 88 ? -2.798 -4.123 5.378 1.00 98.12 88 CYS A C 1
ATOM 659 O O . CYS A 1 88 ? -2.469 -5.228 5.809 1.00 98.12 88 CYS A O 1
ATOM 661 N N . TYR A 1 89 ? -1.922 -3.152 5.107 1.00 97.50 89 TYR A N 1
ATOM 662 C CA . TYR A 1 89 ? -0.483 -3.292 5.305 1.00 97.50 89 TYR A CA 1
ATOM 663 C C . TYR A 1 89 ? -0.158 -3.623 6.763 1.00 97.50 89 TYR A C 1
ATOM 665 O O . TYR A 1 89 ? 0.533 -4.603 7.044 1.00 97.50 89 TYR A O 1
ATOM 673 N N . ASP A 1 90 ? -0.700 -2.831 7.688 1.00 97.94 90 ASP A N 1
ATOM 674 C CA . ASP A 1 90 ? -0.423 -2.964 9.114 1.00 97.94 90 ASP A CA 1
ATOM 675 C C . ASP A 1 90 ? -0.950 -4.290 9.667 1.00 97.94 90 ASP A C 1
ATOM 677 O O . ASP A 1 90 ? -0.205 -4.993 10.344 1.00 97.94 90 ASP A O 1
ATOM 681 N N . LEU A 1 91 ? -2.188 -4.681 9.333 1.00 98.00 91 LEU A N 1
ATOM 682 C CA . LEU A 1 91 ? -2.779 -5.932 9.819 1.00 98.00 91 LEU A CA 1
ATOM 683 C C . LEU A 1 91 ? -2.004 -7.166 9.339 1.00 98.00 91 LEU A C 1
ATOM 685 O O . LEU A 1 91 ? -1.834 -8.109 10.110 1.00 98.00 91 LEU A O 1
ATOM 689 N N . VAL A 1 92 ? -1.515 -7.179 8.092 1.00 97.62 92 VAL A N 1
ATOM 690 C CA . V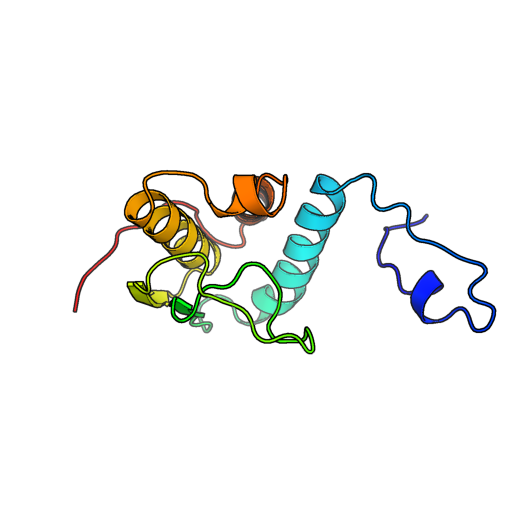AL A 1 92 ? -0.679 -8.285 7.582 1.00 97.62 92 VAL A CA 1
ATOM 691 C C . VAL A 1 92 ? 0.662 -8.321 8.300 1.00 97.62 92 VAL A C 1
ATOM 693 O O . VAL A 1 92 ? 1.069 -9.379 8.781 1.00 97.62 92 VAL A O 1
ATOM 696 N N . CYS A 1 93 ? 1.335 -7.178 8.420 1.00 96.94 93 CYS A N 1
ATOM 697 C CA . CYS A 1 93 ? 2.624 -7.100 9.100 1.00 96.94 93 CYS A CA 1
ATOM 698 C C . CYS A 1 93 ? 2.517 -7.469 10.590 1.00 96.94 93 CYS A C 1
ATOM 700 O O . CYS A 1 93 ? 3.373 -8.183 11.111 1.00 96.94 93 CYS A O 1
ATOM 702 N N . GLU A 1 94 ? 1.450 -7.044 11.273 1.00 97.19 94 GLU A N 1
ATOM 703 C CA . GLU A 1 94 ? 1.165 -7.410 12.663 1.00 97.19 94 GLU A CA 1
ATOM 704 C C . GLU A 1 94 ? 0.884 -8.911 12.796 1.00 97.19 94 GLU A C 1
ATOM 706 O O . GLU A 1 94 ? 1.456 -9.578 13.661 1.00 97.19 94 GLU A O 1
ATOM 711 N N . ARG A 1 95 ? 0.057 -9.469 11.902 1.00 97.31 95 ARG A N 1
ATOM 712 C CA . ARG A 1 95 ? -0.287 -10.898 11.886 1.00 97.31 95 ARG A CA 1
ATOM 713 C C . ARG A 1 95 ? 0.935 -11.797 11.703 1.00 97.31 95 ARG A C 1
ATOM 715 O O . ARG A 1 95 ? 0.982 -12.879 12.297 1.00 97.31 95 ARG A O 1
ATOM 722 N N . GLU A 1 96 ? 1.894 -11.362 10.892 1.00 97.19 96 GLU A N 1
ATOM 723 C CA . GLU A 1 96 ? 3.136 -12.088 10.613 1.00 97.19 96 GLU A CA 1
ATOM 724 C C . GLU A 1 96 ? 4.289 -11.713 11.563 1.00 97.19 96 GLU A C 1
ATOM 726 O O . GLU A 1 96 ? 5.311 -12.400 11.589 1.00 97.19 96 GLU A O 1
ATOM 731 N N . GLY A 1 97 ? 4.137 -10.652 12.3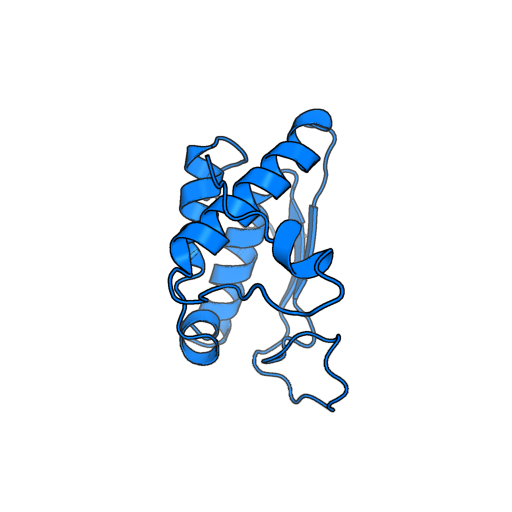63 1.00 97.38 97 GLY A N 1
ATOM 732 C CA . GLY A 1 97 ? 5.149 -10.159 13.304 1.00 97.38 97 GLY A CA 1
ATOM 733 C C . GLY A 1 97 ? 6.387 -9.536 12.646 1.00 97.38 97 GLY A C 1
ATOM 734 O O . GLY A 1 97 ? 7.417 -9.385 13.305 1.00 97.38 97 GLY A O 1
ATOM 735 N N . ARG A 1 98 ? 6.315 -9.211 11.352 1.00 95.88 98 ARG A N 1
ATOM 736 C CA . ARG A 1 98 ? 7.412 -8.666 10.538 1.00 95.88 98 ARG A CA 1
ATOM 737 C C . ARG A 1 98 ? 6.865 -7.942 9.314 1.00 95.88 98 ARG A C 1
ATOM 739 O O . ARG A 1 98 ? 5.739 -8.195 8.893 1.00 95.88 98 ARG A O 1
ATOM 746 N N . ASP A 1 99 ? 7.687 -7.100 8.699 1.00 95.94 99 ASP A N 1
ATOM 747 C CA . ASP A 1 99 ? 7.339 -6.460 7.430 1.00 95.94 99 ASP A CA 1
ATOM 748 C C . ASP A 1 99 ? 7.559 -7.428 6.259 1.00 95.94 99 ASP A C 1
ATOM 750 O O . ASP A 1 99 ? 8.580 -7.408 5.564 1.00 95.94 99 ASP A O 1
ATOM 754 N N . ILE A 1 100 ? 6.590 -8.323 6.067 1.00 95.12 100 ILE A N 1
ATOM 755 C CA . ILE A 1 100 ? 6.671 -9.355 5.036 1.00 95.12 100 ILE A CA 1
ATOM 756 C C . ILE A 1 100 ? 6.748 -8.762 3.623 1.00 95.12 100 ILE A C 1
ATOM 758 O O . ILE A 1 100 ? 7.419 -9.329 2.760 1.00 95.12 100 ILE A O 1
ATOM 762 N N . PHE A 1 101 ? 6.106 -7.619 3.374 1.00 93.56 101 PHE A N 1
ATOM 763 C CA . PHE A 1 101 ? 6.106 -6.994 2.054 1.00 93.56 101 PHE A CA 1
ATOM 764 C C . PHE A 1 101 ? 7.489 -6.467 1.697 1.00 93.56 101 PHE A C 1
ATOM 766 O O . PHE A 1 101 ? 7.984 -6.747 0.600 1.00 93.56 101 PHE A O 1
ATOM 773 N N . LYS A 1 102 ? 8.142 -5.777 2.634 1.00 93.44 102 LYS A N 1
ATOM 774 C CA . LYS A 1 102 ? 9.504 -5.285 2.446 1.00 93.44 102 LYS A CA 1
ATOM 775 C C . LYS A 1 102 ? 10.509 -6.421 2.314 1.00 93.44 102 LYS A C 1
ATOM 777 O O . LYS A 1 102 ? 11.372 -6.365 1.442 1.00 93.44 102 LYS A O 1
ATOM 782 N N . GLU A 1 103 ? 10.388 -7.468 3.126 1.00 93.56 103 GLU A N 1
ATOM 783 C CA . GLU A 1 103 ? 11.283 -8.629 3.055 1.00 93.56 103 GLU A CA 1
ATOM 784 C C . GLU A 1 103 ? 11.173 -9.386 1.724 1.00 93.56 103 GLU A C 1
ATOM 786 O O . GLU A 1 103 ? 12.183 -9.841 1.185 1.00 93.56 103 GLU A O 1
ATOM 791 N N . LEU A 1 104 ? 9.961 -9.528 1.176 1.00 91.56 104 LEU A N 1
ATOM 792 C CA . LEU A 1 104 ? 9.743 -10.267 -0.069 1.00 91.56 104 LEU A CA 1
ATOM 793 C C . LEU A 1 104 ? 10.115 -9.473 -1.323 1.00 91.56 104 LEU A C 1
ATOM 795 O O . LEU A 1 104 ? 10.577 -10.085 -2.291 1.00 91.56 104 LEU A O 1
ATOM 799 N N . ASN A 1 105 ? 9.897 -8.155 -1.308 1.00 88.62 105 ASN A N 1
ATOM 800 C CA . ASN A 1 105 ? 10.029 -7.299 -2.490 1.00 88.62 105 ASN A CA 1
ATOM 801 C C . ASN A 1 105 ? 11.280 -6.415 -2.479 1.00 88.62 105 ASN A C 1
ATOM 803 O O . ASN A 1 105 ? 11.649 -5.886 -3.523 1.00 88.62 105 ASN A O 1
ATOM 807 N N . ASN A 1 106 ? 11.947 -6.262 -1.330 1.00 90.31 106 ASN A N 1
ATOM 808 C CA . ASN A 1 106 ? 13.089 -5.364 -1.145 1.00 90.31 106 ASN A CA 1
ATOM 809 C C . ASN A 1 106 ? 12.775 -3.891 -1.503 1.00 90.31 106 ASN A C 1
ATOM 811 O O . ASN A 1 106 ? 13.635 -3.165 -1.998 1.00 90.31 106 ASN A O 1
ATOM 815 N N . VAL A 1 107 ? 11.534 -3.458 -1.253 1.00 89.44 107 VAL A N 1
ATOM 816 C CA . VAL A 1 107 ? 11.019 -2.095 -1.486 1.00 89.44 107 VAL A CA 1
ATOM 817 C C . VAL A 1 107 ? 10.174 -1.668 -0.276 1.00 89.44 107 VAL A C 1
ATOM 819 O O . VAL A 1 107 ? 9.560 -2.516 0.372 1.00 89.44 107 VAL A O 1
ATOM 822 N N . ASP A 1 108 ? 10.177 -0.377 0.070 1.00 91.81 108 ASP A N 1
ATOM 823 C CA . ASP A 1 108 ? 9.390 0.177 1.183 1.00 91.81 108 ASP A CA 1
ATOM 824 C C . ASP A 1 108 ? 8.006 0.647 0.708 1.00 91.81 108 ASP A C 1
ATOM 826 O O . ASP A 1 108 ? 7.821 1.810 0.355 1.00 91.81 108 ASP A O 1
ATOM 830 N N . GLY A 1 109 ? 7.007 -0.237 0.791 1.00 89.50 109 GLY A N 1
ATOM 831 C CA . GLY A 1 109 ? 5.634 0.073 0.373 1.00 89.50 109 GLY A CA 1
ATOM 832 C C . GLY A 1 109 ? 4.977 1.238 1.133 1.00 89.50 109 GLY A C 1
ATOM 833 O O . GLY A 1 109 ? 3.979 1.798 0.673 1.00 89.50 109 GLY A O 1
ATOM 834 N N . ALA A 1 110 ? 5.539 1.681 2.267 1.00 93.94 110 ALA A N 1
ATOM 835 C CA . ALA A 1 110 ? 5.036 2.858 2.971 1.00 93.94 110 ALA A CA 1
ATOM 836 C C . ALA A 1 110 ? 5.258 4.167 2.190 1.00 93.94 110 ALA A C 1
ATOM 838 O O . ALA A 1 110 ? 4.631 5.179 2.524 1.00 93.94 110 ALA A O 1
ATOM 839 N N . ILE A 1 111 ? 6.135 4.176 1.178 1.00 95.94 111 ILE A N 1
ATOM 840 C CA . ILE A 1 111 ? 6.369 5.325 0.291 1.00 95.94 111 ILE A CA 1
ATOM 841 C C . ILE A 1 111 ? 5.073 5.717 -0.423 1.00 95.94 111 ILE A C 1
ATOM 843 O O . ILE A 1 111 ? 4.658 6.877 -0.333 1.00 95.94 111 ILE A O 1
ATOM 847 N N . GLN A 1 112 ? 4.373 4.752 -1.032 1.00 96.56 112 GLN A N 1
ATOM 848 C CA . GLN A 1 112 ? 3.106 5.009 -1.726 1.00 96.56 112 GLN A CA 1
ATOM 849 C C . GLN A 1 112 ? 2.061 5.628 -0.793 1.00 96.56 112 GLN A C 1
ATOM 851 O O . GLN A 1 112 ? 1.445 6.638 -1.131 1.00 96.56 112 GLN A O 1
ATOM 856 N N . LEU A 1 113 ? 1.909 5.081 0.416 1.00 97.56 113 LEU A N 1
ATOM 857 C CA . LEU A 1 113 ? 0.931 5.557 1.399 1.00 97.56 113 LEU A CA 1
ATOM 858 C C . LEU A 1 113 ? 1.233 6.991 1.864 1.00 97.56 113 LEU A C 1
ATOM 860 O O . LEU A 1 113 ? 0.327 7.823 1.957 1.00 97.56 113 LEU A O 1
ATOM 864 N N . LYS A 1 114 ? 2.510 7.306 2.128 1.00 98.19 114 LYS A N 1
ATOM 865 C CA . LYS A 1 114 ? 2.961 8.663 2.500 1.00 98.19 114 LYS A CA 1
ATOM 866 C C . LYS A 1 114 ? 2.707 9.663 1.375 1.00 98.19 114 LYS A C 1
ATOM 868 O O . LYS A 1 114 ? 2.208 10.760 1.631 1.00 98.19 114 LYS A O 1
ATOM 873 N N . TYR A 1 115 ? 3.045 9.295 0.141 1.00 98.25 115 TYR A N 1
ATOM 874 C CA . TYR A 1 115 ? 2.870 10.172 -1.011 1.00 98.25 115 TYR A CA 1
ATOM 875 C C . TYR A 1 115 ? 1.385 10.378 -1.353 1.00 98.25 115 TYR A C 1
ATOM 877 O O . TYR A 1 115 ? 0.968 11.504 -1.625 1.00 98.25 115 TYR A O 1
ATOM 885 N N . ALA A 1 116 ? 0.554 9.338 -1.227 1.00 97.75 116 ALA A N 1
ATOM 886 C CA . ALA A 1 116 ? -0.893 9.425 -1.429 1.00 97.75 116 ALA A CA 1
ATOM 887 C C . ALA A 1 116 ? -1.570 10.382 -0.437 1.00 97.75 116 ALA A C 1
ATOM 889 O O . ALA A 1 116 ? -2.395 11.207 -0.839 1.00 97.75 116 ALA A O 1
ATOM 890 N N . GLU A 1 117 ? -1.183 10.335 0.842 1.00 98.06 117 GLU A N 1
ATOM 891 C CA . GLU A 1 117 ? -1.652 11.298 1.847 1.00 98.06 117 GLU A CA 1
ATOM 892 C C . GLU A 1 117 ? -1.178 12.724 1.530 1.00 98.06 117 GLU A C 1
ATOM 894 O O . GLU A 1 117 ? -1.971 13.664 1.586 1.00 98.06 117 GLU A O 1
ATOM 899 N N . LYS A 1 118 ? 0.083 12.895 1.109 1.00 98.00 118 LYS A N 1
ATOM 900 C CA . LYS A 1 118 ? 0.632 14.199 0.696 1.00 98.00 118 LYS A CA 1
ATOM 901 C C . LYS A 1 118 ? -0.118 14.808 -0.496 1.00 98.00 118 LYS A C 1
ATOM 903 O O . LYS A 1 118 ? -0.313 16.022 -0.525 1.00 98.00 118 LYS A O 1
ATOM 908 N N . LEU A 1 119 ? -0.548 13.990 -1.461 1.00 96.81 119 LEU A N 1
ATOM 909 C CA . LEU A 1 119 ? -1.374 14.422 -2.597 1.00 96.81 119 LEU A CA 1
ATOM 910 C C . LEU A 1 119 ? -2.846 14.677 -2.226 1.00 96.81 119 LEU A C 1
ATOM 912 O O . LEU A 1 119 ? -3.606 15.193 -3.048 1.00 96.81 119 LEU A O 1
ATOM 916 N N . GLY A 1 120 ? -3.260 14.341 -1.002 1.00 95.56 120 GLY A N 1
ATOM 917 C CA . GLY A 1 120 ? -4.633 14.507 -0.533 1.00 95.56 120 GLY A CA 1
ATOM 918 C C . GLY A 1 120 ? -5.602 13.455 -1.077 1.00 95.56 120 GLY A C 1
ATOM 919 O O . GLY A 1 120 ? -6.795 13.735 -1.186 1.00 95.56 120 GLY A O 1
ATOM 920 N N . LEU A 1 121 ? -5.111 12.262 -1.437 1.00 95.75 121 LEU A N 1
ATOM 921 C CA . LEU A 1 121 ? -5.954 11.150 -1.895 1.00 95.75 121 LEU A CA 1
ATOM 922 C C . LEU A 1 121 ? -6.762 10.512 -0.749 1.00 95.75 121 LEU A C 1
ATOM 924 O O . LEU A 1 121 ? -7.819 9.929 -0.982 1.00 95.75 121 LEU A O 1
ATOM 928 N N . GLY A 1 122 ? -6.277 10.649 0.483 1.00 96.12 122 GLY A N 1
ATOM 929 C CA . GLY A 1 122 ? -6.875 10.099 1.694 1.00 96.12 122 GLY A CA 1
ATOM 930 C C . GLY A 1 122 ? -5.981 10.346 2.905 1.00 96.12 122 GLY A C 1
ATOM 931 O O . GLY A 1 122 ? -5.016 11.110 2.815 1.00 96.12 122 GLY A O 1
ATOM 932 N N . SER A 1 123 ? -6.282 9.704 4.030 1.00 97.56 123 SER A N 1
ATOM 933 C CA . SER A 1 123 ? -5.437 9.742 5.225 1.00 97.56 123 SER A CA 1
ATOM 934 C C . SER A 1 123 ? -4.901 8.368 5.588 1.00 97.56 123 SER A C 1
ATOM 936 O O . SER A 1 123 ? -5.597 7.363 5.511 1.00 97.56 123 SER A O 1
ATOM 938 N N . ARG A 1 124 ? -3.667 8.337 6.091 1.00 98.19 124 ARG A N 1
ATOM 939 C CA . ARG A 1 124 ? -3.071 7.134 6.683 1.00 98.19 124 ARG A CA 1
ATOM 940 C C . ARG A 1 124 ? -3.606 6.844 8.081 1.00 98.19 124 ARG A C 1
ATOM 942 O O . ARG A 1 124 ? -3.311 5.800 8.646 1.00 98.19 124 ARG A O 1
ATOM 949 N N . LYS A 1 125 ? -4.352 7.769 8.689 1.00 98.38 125 LYS A N 1
ATOM 950 C CA . LYS A 1 125 ? -4.974 7.545 9.996 1.00 98.38 125 LYS A CA 1
ATOM 951 C C . LYS A 1 125 ? -6.265 6.767 9.807 1.00 98.38 125 LYS A C 1
ATOM 953 O O . LYS A 1 125 ? -7.167 7.215 9.107 1.00 98.38 125 LYS A O 1
ATOM 958 N N . TYR A 1 126 ? -6.380 5.653 10.510 1.00 98.19 126 TYR A N 1
ATOM 959 C CA . TYR A 1 126 ? -7.568 4.815 10.482 1.00 98.19 126 TYR A CA 1
ATOM 960 C C . TYR A 1 126 ? -7.896 4.296 11.882 1.00 98.19 126 TYR A C 1
ATOM 962 O O . TYR A 1 126 ? -7.094 4.373 12.815 1.00 98.19 126 TYR A O 1
ATOM 970 N N . LYS A 1 127 ? -9.112 3.775 12.019 1.00 98.06 127 LYS A N 1
ATOM 971 C CA . LYS A 1 127 ? -9.545 2.975 13.160 1.00 98.06 127 LYS A CA 1
ATOM 972 C C . LYS A 1 127 ? -10.315 1.785 12.610 1.00 98.06 127 LYS A C 1
ATOM 974 O O . LYS A 1 127 ? -11.278 1.982 11.872 1.00 98.06 127 LYS A O 1
ATOM 979 N N . VAL A 1 128 ? -9.907 0.579 12.983 1.00 96.75 128 VAL A N 1
ATOM 980 C CA . VAL A 1 128 ? -10.643 -0.641 12.639 1.00 96.75 128 VAL A CA 1
ATOM 981 C C . VAL A 1 128 ? -11.892 -0.731 13.518 1.00 96.75 128 VAL A C 1
ATOM 983 O O . VAL A 1 128 ? -11.835 -0.480 14.725 1.00 96.75 128 VAL A O 1
ATOM 986 N N . ILE A 1 129 ? -13.028 -1.037 12.895 1.00 96.88 129 ILE A N 1
ATOM 987 C CA . ILE A 1 129 ? -14.305 -1.301 13.561 1.00 96.88 129 ILE A CA 1
ATOM 988 C C . ILE A 1 129 ? -14.763 -2.673 13.077 1.00 96.88 129 ILE A C 1
ATOM 990 O O . ILE A 1 129 ? -15.000 -2.850 11.885 1.00 96.88 129 ILE A O 1
ATOM 994 N N . GLU A 1 130 ? -14.859 -3.628 13.995 1.00 93.75 130 GLU A N 1
ATOM 995 C CA . GLU A 1 130 ? -15.392 -4.962 13.713 1.00 93.75 130 GLU A CA 1
ATOM 996 C C . GLU A 1 130 ? -16.926 -4.916 13.704 1.00 93.75 130 GLU A C 1
ATOM 998 O O . GLU A 1 130 ? -17.533 -4.203 14.512 1.00 93.75 130 GLU A O 1
ATOM 1003 N N . VAL A 1 131 ? -17.536 -5.642 12.764 1.00 88.19 131 VAL A N 1
ATOM 1004 C CA . VAL A 1 131 ? -18.990 -5.716 12.541 1.00 88.19 131 VAL A CA 1
ATOM 1005 C C . VAL A 1 131 ? -19.434 -7.167 12.570 1.00 88.19 131 VAL A C 1
ATOM 1007 O O . VAL A 1 131 ? -18.722 -7.997 11.963 1.00 88.19 131 VAL A O 1
#

Mean predicted aligned error: 4.9 Å

Secondary structure (DSSP, 8-state):
------HHHHT-TT------TT-HHHHHHHHHHHHHHHHTTTGGG--EEEEE-S-BSS-TTSSS---BSS---EEEEES-HHHHHHHHHHHHHHHHTS-HHHHHHSS-THHHHHHHHHTTS--S-------

pLDDT: mean 92.59, std 6.27, range [69.75, 98.44]

Nearest PDB structures (foldseek):
  3j46-assembly1_y  TM=1.739E-01  e=1.592E+00  Escherichia coli
  3kdr-assembly1_A  TM=2.279E-01  e=4.552E+00  Corynebacterium diphtheriae
  2akh-assembly1_Y  TM=2.127E-01  e=4.279E+00  Escherichia coli
  3kdr-assembly1_C  TM=2.135E-01  e=4.842E+00  Corynebacterium diphtheriae

Solvent-accessible surface area (backbone atoms only — not comparable to full-atom values): 8277 Å² total; per-residue (Å²): 132,92,85,82,82,54,59,71,42,76,68,37,91,77,62,84,55,81,82,81,88,82,55,63,66,67,49,39,50,49,54,40,53,53,49,44,66,69,48,61,84,48,58,86,78,44,73,44,78,48,74,44,57,78,40,46,87,64,66,85,88,49,100,62,93,76,66,69,68,50,81,66,80,48,76,49,75,34,70,36,63,34,21,44,52,44,50,52,52,50,53,51,25,60,74,69,72,40,64,59,64,36,72,74,66,77,46,70,71,64,53,36,51,54,50,32,34,74,74,64,63,31,42,68,76,72,78,93,79,92,130

Foldseek 3Di:
DDLQPCVCCVPDPVNPDDDDPPCPLSVLLVVLVVVCVVCVVCPQVDKDKDFQDQDFLDDPPDPDDTHRQFHGDGMDMDSQPLCRVLVSQVVRCVRVVHNSNCVSPVDDNVSNSVSNVVVVSGDNDDDDDDD

Radius of gyration: 16.84 Å; Cα contacts (8 Å, |Δi|>4): 140; chains: 1; bounding box: 36×39×46 Å